Protein AF-A0A957UA66-F1 (afdb_monomer_lite)

Sequence (104 aa):
RVSRYGLVAYGSSLDQVGVLAKDVRDSALVLSAMAGHDAYDSTSMPAPVPDFTAALTGDVRGLRIGLPDEYFIAGVQPDVEAAVRRAIDVLGEMGAEIVRVSLP

Structure (mmCIF, N/CA/C/O backbone):
data_AF-A0A957UA66-F1
#
_entry.id   AF-A0A957UA66-F1
#
loop_
_atom_site.group_PDB
_atom_site.id
_atom_site.type_symbol
_atom_site.label_atom_id
_atom_site.label_alt_id
_atom_site.label_comp_id
_atom_site.label_asym_id
_atom_site.label_entity_id
_atom_site.label_seq_id
_atom_site.pdbx_PDB_ins_code
_atom_site.Cartn_x
_atom_site.Cartn_y
_atom_site.Cartn_z
_atom_site.occu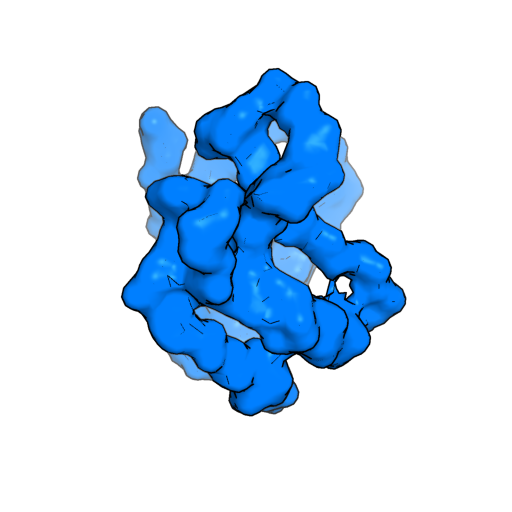pancy
_atom_site.B_iso_or_equiv
_atom_site.auth_seq_id
_atom_site.auth_comp_id
_atom_site.auth_asym_id
_atom_site.auth_atom_id
_atom_site.pdbx_PDB_model_num
ATOM 1 N N . ARG A 1 1 ? 9.183 -5.176 -6.097 1.00 94.12 1 ARG A N 1
ATOM 2 C CA . ARG A 1 1 ? 8.115 -4.985 -7.120 1.00 94.12 1 ARG A CA 1
ATOM 3 C C . ARG A 1 1 ? 8.597 -4.051 -8.219 1.00 94.12 1 ARG A C 1
ATOM 5 O O . ARG A 1 1 ? 8.353 -4.346 -9.381 1.00 94.12 1 ARG A O 1
ATOM 12 N N . VAL A 1 2 ? 9.241 -2.950 -7.842 1.00 97.69 2 VAL A N 1
ATOM 13 C CA . VAL A 1 2 ? 9.978 -2.064 -8.748 1.00 97.69 2 VAL A CA 1
ATOM 14 C C . VAL A 1 2 ? 11.470 -2.377 -8.593 1.00 97.69 2 VAL A C 1
ATOM 16 O O . VAL A 1 2 ? 11.900 -2.708 -7.481 1.00 97.69 2 VAL A O 1
ATOM 19 N N . SER A 1 3 ? 12.221 -2.337 -9.696 1.00 97.81 3 SER A N 1
ATOM 20 C CA . SER A 1 3 ? 13.676 -2.531 -9.688 1.00 97.81 3 SER A CA 1
ATOM 21 C C . SER A 1 3 ? 14.375 -1.463 -8.847 1.00 97.81 3 SER A C 1
ATOM 23 O O . SER A 1 3 ? 13.936 -0.312 -8.789 1.00 97.81 3 SER A O 1
ATOM 25 N N . ARG A 1 4 ? 15.475 -1.844 -8.199 1.00 98.19 4 ARG A N 1
ATOM 26 C CA . ARG A 1 4 ? 16.389 -0.932 -7.499 1.00 98.19 4 ARG A CA 1
ATOM 27 C C . ARG A 1 4 ? 17.605 -0.567 -8.356 1.00 98.19 4 ARG A C 1
ATOM 29 O O . ARG A 1 4 ? 18.459 0.186 -7.895 1.00 98.19 4 ARG A O 1
ATOM 36 N N . TYR A 1 5 ? 17.717 -1.079 -9.582 1.00 97.88 5 TYR A N 1
ATOM 37 C CA . TYR A 1 5 ? 18.809 -0.712 -10.480 1.00 97.88 5 TYR A CA 1
ATOM 38 C C . TYR A 1 5 ? 18.779 0.798 -10.776 1.00 97.88 5 TYR A C 1
ATOM 40 O O . TYR A 1 5 ? 17.774 1.337 -11.234 1.00 97.88 5 TYR A O 1
ATOM 48 N N . GLY A 1 6 ? 19.877 1.494 -10.469 1.00 97.44 6 GLY A N 1
ATOM 49 C CA . GLY A 1 6 ? 19.980 2.955 -10.589 1.00 97.44 6 GLY A CA 1
ATOM 50 C C . GLY A 1 6 ? 19.493 3.755 -9.371 1.00 97.44 6 GLY A C 1
ATOM 51 O O . GLY A 1 6 ? 19.703 4.967 -9.331 1.00 97.44 6 GLY A O 1
ATOM 52 N N . LEU A 1 7 ? 18.904 3.113 -8.354 1.00 98.06 7 LEU A N 1
ATOM 53 C CA . LEU A 1 7 ? 18.610 3.750 -7.067 1.00 98.06 7 LEU A CA 1
ATOM 54 C C . LEU A 1 7 ? 19.896 3.865 -6.235 1.00 98.06 7 LEU A C 1
ATOM 56 O O . LEU A 1 7 ? 20.600 2.876 -6.028 1.00 98.06 7 LEU A O 1
ATOM 60 N N . VAL A 1 8 ? 20.189 5.057 -5.70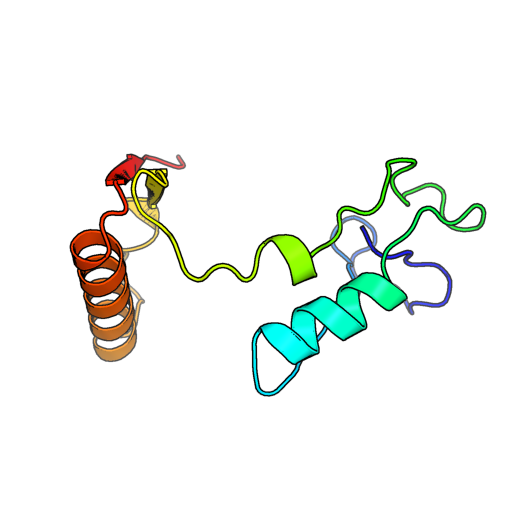6 1.00 98.00 8 VAL A N 1
ATOM 61 C CA . VAL A 1 8 ? 21.251 5.218 -4.700 1.00 98.00 8 VAL A CA 1
ATOM 62 C C . VAL A 1 8 ? 20.802 4.525 -3.416 1.00 98.00 8 VAL A C 1
ATOM 64 O O . VAL A 1 8 ? 19.819 4.934 -2.802 1.00 98.00 8 VAL A O 1
ATOM 67 N N . ALA A 1 9 ? 21.504 3.461 -3.037 1.00 96.56 9 ALA A N 1
ATOM 68 C CA . ALA A 1 9 ? 21.100 2.598 -1.935 1.00 96.56 9 ALA A CA 1
ATOM 69 C C . ALA A 1 9 ? 21.253 3.272 -0.562 1.00 96.56 9 ALA A C 1
ATOM 71 O O . ALA A 1 9 ? 22.225 3.990 -0.317 1.00 96.56 9 ALA A O 1
ATOM 72 N N . TYR A 1 10 ? 20.335 2.951 0.353 1.00 96.75 10 TYR A N 1
ATOM 73 C CA . TYR A 1 10 ? 20.439 3.287 1.772 1.00 96.75 10 TYR A CA 1
ATOM 74 C C . TYR A 1 10 ? 20.324 2.026 2.631 1.00 96.75 10 TYR A C 1
ATOM 76 O O . TYR A 1 10 ? 21.301 1.613 3.258 1.00 96.75 10 TYR A O 1
ATOM 84 N N . GLY A 1 11 ? 19.168 1.365 2.606 1.00 96.12 11 GLY A N 1
ATOM 85 C CA . GLY A 1 11 ? 18.950 0.076 3.247 1.00 96.12 11 GLY A CA 1
ATOM 86 C C . GLY A 1 11 ? 18.605 -0.956 2.192 1.00 96.12 11 GLY A C 1
ATOM 87 O O . GLY A 1 11 ? 17.434 -1.198 1.951 1.00 96.12 11 GLY A O 1
ATOM 88 N N . SER A 1 12 ? 19.596 -1.600 1.570 1.00 93.50 12 SER A N 1
ATOM 89 C CA . SER A 1 12 ? 19.372 -2.440 0.372 1.00 93.50 12 SER A CA 1
ATOM 90 C C . SER A 1 12 ? 18.279 -3.511 0.513 1.00 93.50 12 SER A C 1
ATOM 92 O O . SER A 1 12 ? 17.619 -3.831 -0.471 1.00 93.50 12 SER A O 1
ATOM 94 N N . SER A 1 13 ? 18.092 -4.079 1.708 1.00 96.06 13 SER A N 1
ATOM 95 C CA . SER A 1 13 ? 17.047 -5.075 1.992 1.00 96.06 13 SER A CA 1
ATOM 96 C C . SER A 1 13 ? 15.661 -4.473 2.267 1.00 96.06 13 SER A C 1
ATOM 98 O O . SER A 1 13 ? 14.688 -5.217 2.354 1.00 96.06 13 SER A O 1
ATOM 100 N N . LEU A 1 14 ? 15.576 -3.152 2.422 1.00 97.25 14 LEU A N 1
ATOM 101 C CA . LEU A 1 14 ? 14.378 -2.375 2.751 1.00 97.25 14 LEU A CA 1
ATOM 102 C C . LEU A 1 14 ? 13.971 -1.410 1.623 1.00 97.25 14 LEU A C 1
ATOM 104 O O . LEU A 1 14 ? 12.805 -1.038 1.531 1.00 97.25 14 LEU A O 1
ATOM 108 N N . ASP A 1 15 ? 14.911 -1.008 0.766 1.00 97.69 15 ASP A N 1
ATOM 109 C CA . ASP A 1 15 ? 14.699 0.001 -0.267 1.00 97.69 15 ASP A CA 1
ATOM 110 C C . ASP A 1 15 ? 13.659 -0.460 -1.311 1.00 97.69 15 ASP A C 1
ATOM 112 O O . ASP A 1 15 ? 13.793 -1.498 -1.969 1.00 97.69 15 ASP A O 1
ATOM 116 N N . GLN A 1 16 ? 12.635 0.362 -1.533 1.00 97.62 16 GLN A N 1
ATOM 117 C CA . GLN A 1 16 ? 11.711 0.239 -2.659 1.00 97.62 16 GLN A CA 1
ATOM 118 C C . GLN A 1 16 ? 11.343 1.623 -3.180 1.00 97.62 16 GLN A C 1
ATOM 120 O O . GLN A 1 16 ? 10.924 2.497 -2.423 1.00 97.62 16 GLN A O 1
ATOM 125 N N . VAL A 1 17 ? 11.452 1.803 -4.496 1.00 97.81 17 VAL A N 1
ATOM 126 C CA . VAL A 1 17 ? 10.908 2.985 -5.166 1.00 97.81 17 VAL A CA 1
ATOM 127 C C . VAL A 1 17 ? 9.381 2.890 -5.163 1.00 97.81 17 VAL A C 1
ATOM 129 O O . VAL A 1 17 ? 8.818 1.842 -5.485 1.00 97.81 17 VAL A O 1
ATOM 132 N N . GLY A 1 18 ? 8.717 3.989 -4.807 1.00 97.25 18 GLY A N 1
ATOM 133 C CA . GLY A 1 18 ? 7.261 4.112 -4.786 1.00 97.25 18 GLY A CA 1
ATOM 134 C C . GLY A 1 18 ? 6.770 5.352 -5.529 1.00 97.25 18 GLY A C 1
ATOM 135 O O . GLY A 1 18 ? 7.562 6.138 -6.048 1.00 97.25 18 GLY A O 1
ATOM 136 N N . VAL A 1 19 ? 5.448 5.521 -5.567 1.00 98.06 19 VAL A N 1
ATOM 137 C CA . VAL A 1 19 ? 4.776 6.645 -6.229 1.00 98.06 19 VAL A CA 1
ATOM 138 C C . VAL A 1 19 ? 4.074 7.507 -5.187 1.00 98.06 19 VAL A C 1
ATOM 140 O O . VAL A 1 19 ? 3.372 6.988 -4.323 1.00 98.06 19 VAL A O 1
ATOM 143 N N . LEU A 1 20 ? 4.230 8.824 -5.305 1.00 98.31 20 LEU A N 1
ATOM 144 C CA . LEU A 1 20 ? 3.405 9.810 -4.615 1.00 98.31 20 LEU A CA 1
ATOM 145 C C . LEU A 1 20 ? 2.600 10.578 -5.664 1.00 98.31 20 LEU A C 1
ATOM 147 O O . LEU A 1 20 ? 3.178 11.213 -6.544 1.00 98.31 20 LEU A O 1
ATOM 151 N N . ALA A 1 21 ? 1.274 10.516 -5.569 1.00 98.06 21 ALA A N 1
ATOM 152 C CA . ALA A 1 21 ? 0.355 11.244 -6.439 1.00 98.06 21 ALA A CA 1
ATOM 153 C C . ALA A 1 21 ? -0.817 11.817 -5.631 1.00 98.06 21 ALA A C 1
ATOM 155 O O . ALA A 1 21 ? -0.943 11.569 -4.431 1.00 98.06 21 ALA A O 1
ATOM 156 N N . LYS A 1 22 ? -1.670 12.612 -6.286 1.00 98.38 22 LYS A N 1
ATOM 157 C CA . LYS A 1 22 ? -2.832 13.241 -5.636 1.00 98.38 22 LYS A CA 1
ATOM 158 C C . LYS A 1 22 ? -3.968 12.261 -5.357 1.00 98.38 22 LYS A C 1
ATOM 160 O O . LYS A 1 22 ? -4.739 12.495 -4.431 1.00 98.38 22 LYS A O 1
ATOM 165 N N . ASP A 1 23 ? -4.074 11.194 -6.142 1.00 97.88 23 ASP A N 1
ATOM 166 C CA . ASP A 1 23 ? -5.087 10.163 -5.962 1.00 97.88 23 ASP A CA 1
ATOM 167 C C . ASP A 1 23 ? -4.559 8.751 -6.276 1.00 97.88 23 ASP A C 1
ATOM 169 O O . ASP A 1 23 ? -3.426 8.540 -6.729 1.00 97.88 23 ASP A O 1
ATOM 173 N N . VAL A 1 24 ? -5.397 7.759 -5.968 1.00 97.75 24 VAL A N 1
ATOM 174 C CA . VAL A 1 24 ? -5.077 6.333 -6.109 1.00 97.75 24 VAL A CA 1
ATOM 175 C C . VAL A 1 24 ? -4.984 5.914 -7.578 1.00 97.75 24 VAL A C 1
ATOM 177 O O . VAL A 1 24 ? -4.193 5.029 -7.904 1.00 97.75 24 VAL A O 1
ATOM 180 N N . ARG A 1 25 ? -5.746 6.546 -8.480 1.00 97.94 25 ARG A N 1
ATOM 181 C CA . ARG A 1 25 ? -5.746 6.196 -9.906 1.00 97.94 25 ARG A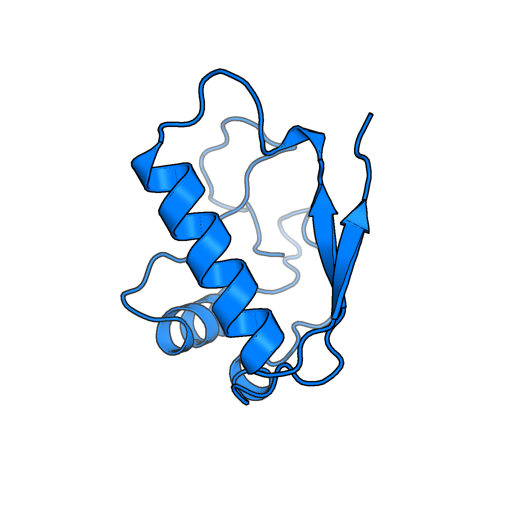 CA 1
ATOM 182 C C . ARG A 1 25 ? -4.425 6.590 -10.552 1.00 97.94 25 ARG A C 1
ATOM 184 O O . ARG A 1 25 ? -3.807 5.748 -11.200 1.00 97.94 25 ARG A O 1
ATOM 191 N N . ASP A 1 26 ? -3.975 7.818 -10.329 1.00 98.19 26 ASP A N 1
ATOM 192 C CA . ASP A 1 26 ? -2.679 8.292 -10.813 1.00 98.19 26 ASP A CA 1
ATOM 193 C C . ASP A 1 26 ? -1.539 7.447 -10.230 1.00 98.19 26 ASP A C 1
ATOM 195 O O . ASP A 1 26 ? -0.631 7.033 -10.954 1.00 98.19 26 ASP A O 1
ATOM 199 N N . SER A 1 27 ? -1.629 7.099 -8.940 1.00 98.19 27 SER A N 1
ATOM 200 C CA . SER A 1 27 ? -0.654 6.215 -8.289 1.00 98.19 27 SER A CA 1
ATOM 201 C C . SER A 1 27 ? -0.587 4.837 -8.959 1.00 98.19 27 SER A C 1
ATOM 203 O O . SER A 1 27 ? 0.504 4.339 -9.240 1.00 98.19 27 SER A O 1
ATOM 205 N N . ALA A 1 28 ? -1.741 4.229 -9.256 1.00 98.12 28 ALA A N 1
ATOM 206 C CA . ALA A 1 28 ? -1.830 2.926 -9.914 1.00 98.12 28 ALA A CA 1
ATOM 207 C C . ALA A 1 28 ? -1.292 2.959 -11.353 1.00 98.12 28 ALA A C 1
ATOM 209 O O . ALA A 1 28 ? -0.597 2.027 -11.763 1.00 98.12 28 ALA A O 1
ATOM 210 N N . LEU A 1 29 ? -1.568 4.025 -12.111 1.00 97.88 29 LEU A N 1
ATOM 211 C CA . LEU A 1 29 ? -1.075 4.198 -13.482 1.00 97.88 29 LEU A CA 1
ATOM 212 C C . LEU A 1 29 ? 0.454 4.285 -13.524 1.00 97.88 29 LEU A C 1
ATOM 214 O O . LEU A 1 29 ? 1.098 3.551 -14.274 1.00 97.88 29 LEU A O 1
ATOM 218 N N . VAL A 1 30 ? 1.044 5.139 -12.686 1.00 98.06 30 VAL A N 1
ATOM 219 C CA . VAL A 1 30 ? 2.503 5.307 -12.635 1.00 98.06 30 VAL A CA 1
ATOM 220 C C . VAL A 1 30 ? 3.176 4.038 -12.103 1.00 98.06 30 VAL A C 1
ATOM 222 O O . VAL A 1 30 ? 4.167 3.586 -12.676 1.00 98.06 30 VAL A O 1
ATOM 225 N N . LEU A 1 31 ? 2.609 3.394 -11.075 1.00 98.12 31 LEU A N 1
ATOM 226 C CA . LEU A 1 31 ? 3.130 2.122 -10.567 1.00 98.12 31 LEU A CA 1
ATOM 227 C C . LEU A 1 31 ? 3.095 1.025 -11.640 1.00 98.12 31 LEU A C 1
ATOM 229 O O . LEU A 1 31 ? 4.047 0.253 -11.737 1.00 98.12 31 LEU A O 1
ATOM 233 N N . SER A 1 32 ? 2.039 0.970 -12.459 1.00 97.12 32 SER A N 1
ATOM 234 C CA . SER A 1 32 ? 1.926 0.011 -13.570 1.00 97.12 32 SER A CA 1
ATOM 235 C C . SER A 1 32 ? 3.053 0.180 -14.589 1.00 97.12 32 SER A C 1
ATOM 237 O O . SER A 1 32 ? 3.559 -0.812 -15.101 1.00 97.12 32 SER A O 1
ATOM 239 N N . ALA A 1 33 ? 3.473 1.420 -14.854 1.00 96.94 33 ALA A N 1
ATOM 240 C CA . ALA A 1 33 ? 4.563 1.714 -15.782 1.00 96.94 33 ALA A CA 1
ATOM 241 C C . ALA A 1 33 ? 5.957 1.402 -15.206 1.00 96.94 33 ALA A C 1
ATOM 243 O O . ALA A 1 33 ? 6.872 1.078 -15.958 1.00 96.94 33 ALA A O 1
ATOM 244 N N . MET A 1 34 ? 6.131 1.518 -13.885 1.00 96.81 34 MET A N 1
ATOM 245 C CA . MET A 1 34 ? 7.422 1.319 -13.208 1.00 96.81 34 MET A CA 1
ATOM 246 C C . MET A 1 34 ? 7.661 -0.124 -12.746 1.00 96.81 34 MET A C 1
ATOM 248 O O . MET A 1 34 ? 8.805 -0.542 -12.567 1.00 96.81 34 MET A O 1
ATOM 252 N N . ALA A 1 35 ? 6.597 -0.873 -12.464 1.00 97.75 35 ALA A N 1
ATOM 253 C CA . ALA A 1 35 ? 6.690 -2.233 -11.959 1.00 97.75 35 ALA A CA 1
ATOM 254 C C . ALA A 1 35 ? 7.147 -3.213 -13.046 1.00 97.75 35 ALA A C 1
ATOM 256 O O . ALA A 1 35 ? 6.739 -3.125 -14.199 1.00 97.75 35 ALA A O 1
ATOM 257 N N . GLY A 1 36 ? 7.940 -4.208 -12.655 1.00 97.69 36 GLY A N 1
ATOM 258 C CA . GLY A 1 36 ? 8.427 -5.223 -13.582 1.00 97.69 36 GLY A CA 1
ATOM 259 C C . GLY A 1 36 ? 9.623 -5.981 -13.031 1.00 97.69 36 GLY A C 1
ATOM 260 O O . GLY A 1 36 ? 10.291 -5.523 -12.102 1.00 97.69 36 GLY A O 1
ATOM 261 N N . HIS A 1 37 ? 9.868 -7.159 -13.601 1.00 98.19 37 HIS A N 1
ATOM 262 C CA . HIS A 1 37 ? 11.146 -7.835 -13.426 1.00 98.19 37 HIS A CA 1
ATOM 263 C C . HIS A 1 37 ? 12.220 -7.096 -14.227 1.00 98.19 37 HIS A C 1
ATOM 265 O O . HIS A 1 37 ? 11.968 -6.668 -15.353 1.00 98.19 37 HIS A O 1
ATOM 271 N N . ASP A 1 38 ? 13.407 -6.977 -13.648 1.00 98.06 38 ASP A N 1
ATOM 272 C CA . ASP A 1 38 ? 14.565 -6.341 -14.256 1.00 98.06 38 ASP A CA 1
ATOM 273 C C . ASP A 1 38 ? 15.780 -7.265 -14.128 1.00 98.06 38 ASP A C 1
ATOM 275 O O . ASP A 1 38 ? 16.194 -7.625 -13.026 1.00 98.06 38 ASP A O 1
ATOM 279 N N . ALA A 1 39 ? 16.370 -7.634 -15.265 1.00 97.50 39 ALA A N 1
ATOM 280 C CA . ALA A 1 39 ? 17.534 -8.514 -15.321 1.00 97.50 39 ALA A CA 1
ATOM 281 C C . ALA A 1 39 ? 18.791 -7.901 -14.673 1.00 97.50 39 ALA A C 1
ATOM 283 O O . ALA A 1 39 ? 19.721 -8.636 -14.339 1.00 97.50 39 ALA A O 1
ATOM 284 N N . TYR A 1 40 ? 18.831 -6.578 -14.485 1.00 97.81 40 TYR A N 1
ATOM 285 C CA . TYR A 1 40 ? 19.942 -5.880 -13.837 1.00 97.81 40 TYR A CA 1
ATOM 286 C C . TYR A 1 40 ? 19.802 -5.773 -12.311 1.00 97.81 40 TYR A C 1
ATOM 288 O O . TYR A 1 40 ? 20.744 -5.353 -11.637 1.00 97.81 40 TYR A O 1
ATOM 296 N N . ASP A 1 41 ? 18.663 -6.185 -11.750 1.00 98.06 41 ASP A N 1
ATOM 297 C CA . ASP A 1 41 ? 18.427 -6.250 -10.309 1.00 98.06 41 ASP A CA 1
ATOM 298 C C . ASP A 1 41 ? 18.079 -7.684 -9.896 1.00 98.06 41 ASP A C 1
ATOM 300 O O . ASP A 1 41 ? 16.954 -8.155 -10.077 1.00 98.06 41 ASP A O 1
ATOM 304 N N . SER A 1 42 ? 19.045 -8.363 -9.269 1.00 96.88 42 SER A N 1
ATOM 305 C CA . SER A 1 42 ? 18.901 -9.738 -8.770 1.00 96.88 42 SER A CA 1
ATOM 306 C C . SER A 1 42 ? 17.835 -9.901 -7.682 1.00 96.88 42 SER A C 1
ATOM 308 O O . SER A 1 42 ? 17.429 -11.023 -7.388 1.00 96.88 42 SER A O 1
ATOM 310 N N . THR A 1 43 ? 17.376 -8.800 -7.081 1.00 97.06 43 THR A N 1
ATOM 311 C CA . THR A 1 43 ? 16.299 -8.786 -6.081 1.00 97.06 43 THR A CA 1
ATOM 312 C C . THR A 1 43 ? 14.936 -8.436 -6.676 1.00 97.06 43 THR A C 1
ATOM 314 O O . THR A 1 43 ? 13.923 -8.479 -5.970 1.00 97.06 43 THR A O 1
ATOM 317 N N . SER A 1 44 ? 14.874 -8.111 -7.972 1.00 97.19 44 SER A N 1
ATOM 318 C CA . SER A 1 44 ? 13.606 -7.879 -8.652 1.00 97.19 44 SER A CA 1
ATOM 319 C C . SER A 1 44 ? 12.857 -9.203 -8.831 1.00 97.19 44 SER A C 1
ATOM 321 O O . SER A 1 44 ? 13.397 -10.217 -9.270 1.00 97.19 44 SER A O 1
ATOM 323 N N . MET A 1 45 ? 11.578 -9.211 -8.466 1.00 95.69 45 MET A N 1
ATOM 324 C CA . MET A 1 45 ? 10.771 -10.428 -8.467 1.00 95.69 45 MET A CA 1
ATOM 325 C C . MET A 1 45 ? 10.407 -10.841 -9.907 1.00 95.69 45 MET A C 1
ATOM 327 O O . MET A 1 45 ? 9.761 -10.044 -10.593 1.00 95.69 45 MET A O 1
ATOM 331 N N . PRO A 1 46 ? 10.726 -12.073 -10.355 1.00 95.75 46 PRO A N 1
ATOM 332 C CA . PRO A 1 46 ? 10.388 -12.572 -11.689 1.00 95.75 46 PRO A CA 1
ATOM 333 C C . PRO A 1 46 ? 8.930 -13.054 -11.743 1.00 95.75 46 PRO A C 1
ATOM 335 O O . PRO A 1 46 ? 8.646 -14.228 -11.971 1.00 95.75 46 PRO A O 1
ATOM 338 N N . ALA A 1 47 ? 7.989 -12.148 -11.481 1.00 94.38 47 ALA A N 1
ATOM 339 C CA . ALA A 1 47 ? 6.559 -12.432 -11.497 1.00 94.38 47 ALA A CA 1
ATOM 340 C C . ALA A 1 47 ? 5.811 -11.410 -12.365 1.00 94.38 47 ALA A C 1
ATOM 342 O O . ALA A 1 47 ? 6.230 -10.249 -12.430 1.00 94.38 47 ALA A O 1
ATOM 343 N N . PRO A 1 48 ? 4.682 -11.801 -12.988 1.00 95.50 48 PRO A N 1
ATOM 344 C CA . PRO A 1 48 ? 3.846 -10.875 -13.737 1.00 95.50 48 PRO A CA 1
ATOM 345 C C . PRO A 1 48 ? 3.465 -9.634 -12.921 1.00 95.50 48 PRO A C 1
ATOM 347 O O . PRO A 1 48 ? 3.255 -9.676 -11.698 1.00 95.50 48 PRO A O 1
ATOM 350 N N . VAL A 1 49 ? 3.373 -8.506 -13.616 1.00 96.56 49 VAL A N 1
ATOM 351 C CA . VAL A 1 49 ? 2.816 -7.278 -13.055 1.00 96.56 49 VAL A CA 1
ATOM 352 C C . VAL A 1 49 ? 1.298 -7.370 -13.195 1.00 96.56 49 VAL A C 1
ATOM 354 O O . VAL A 1 49 ? 0.819 -7.524 -14.318 1.00 96.56 49 VAL A O 1
ATOM 357 N N . PRO A 1 50 ? 0.534 -7.350 -12.089 1.00 94.88 50 PRO A N 1
ATOM 358 C CA . PRO A 1 50 ? -0.916 -7.305 -12.184 1.00 94.88 50 PRO A CA 1
ATOM 359 C C . PRO A 1 50 ? -1.351 -5.957 -12.764 1.00 94.88 50 PRO A C 1
ATOM 361 O O . PRO A 1 50 ? -0.678 -4.944 -12.567 1.00 94.88 50 PRO A O 1
ATOM 364 N N . ASP A 1 51 ? -2.503 -5.931 -13.425 1.00 96.00 51 ASP A N 1
ATOM 365 C CA . ASP A 1 51 ? -3.147 -4.671 -13.781 1.00 96.00 51 ASP A CA 1
ATOM 366 C C . ASP A 1 51 ? -3.705 -4.015 -12.510 1.00 96.00 51 ASP A C 1
ATOM 368 O O . ASP A 1 51 ? -4.768 -4.382 -12.007 1.00 96.00 51 ASP A O 1
ATOM 372 N N . PHE A 1 52 ? -2.963 -3.050 -11.964 1.00 96.75 52 PHE A N 1
ATOM 373 C CA . PHE A 1 52 ? -3.377 -2.318 -10.769 1.00 96.75 52 PHE A CA 1
ATOM 374 C C . PHE A 1 52 ? -4.635 -1.479 -11.012 1.00 96.75 52 PHE A C 1
ATOM 376 O O . PHE A 1 52 ? -5.388 -1.224 -10.074 1.00 96.75 52 PHE A O 1
ATOM 383 N N . THR A 1 53 ? -4.884 -1.060 -12.255 1.00 96.75 53 THR A N 1
ATOM 384 C CA . THR A 1 53 ? -6.043 -0.228 -12.590 1.00 96.75 53 THR A CA 1
ATOM 385 C C . THR A 1 53 ? -7.336 -1.035 -12.601 1.00 96.75 53 THR A C 1
ATOM 387 O O . THR A 1 53 ? -8.373 -0.522 -12.183 1.00 96.75 53 THR A O 1
ATOM 390 N N . ALA A 1 54 ? -7.264 -2.322 -12.960 1.00 96.38 54 ALA A N 1
ATOM 391 C CA . ALA A 1 54 ? -8.398 -3.241 -12.894 1.00 96.38 54 ALA A CA 1
ATOM 392 C C . ALA A 1 54 ? -8.939 -3.429 -11.464 1.00 96.38 54 ALA A C 1
ATOM 394 O O . ALA A 1 54 ? -10.117 -3.731 -11.286 1.00 96.38 54 ALA A O 1
ATOM 395 N N . ALA A 1 55 ? -8.107 -3.213 -10.438 1.00 94.50 55 ALA A N 1
ATOM 396 C CA . ALA A 1 55 ? -8.510 -3.303 -9.035 1.00 94.50 55 ALA A CA 1
ATOM 397 C C . ALA A 1 55 ? -9.226 -2.040 -8.507 1.00 94.50 55 ALA A C 1
ATOM 399 O O . ALA A 1 55 ? -9.732 -2.051 -7.386 1.00 94.50 55 ALA A O 1
ATOM 400 N N . LEU A 1 56 ? -9.304 -0.953 -9.285 1.00 96.00 56 LEU A N 1
ATOM 401 C CA . LEU A 1 56 ? -9.930 0.316 -8.880 1.00 96.00 56 LEU A CA 1
ATOM 402 C C . LEU A 1 56 ? -11.464 0.280 -9.003 1.00 96.00 56 LEU A C 1
ATOM 404 O O . LEU A 1 56 ? -12.077 1.182 -9.57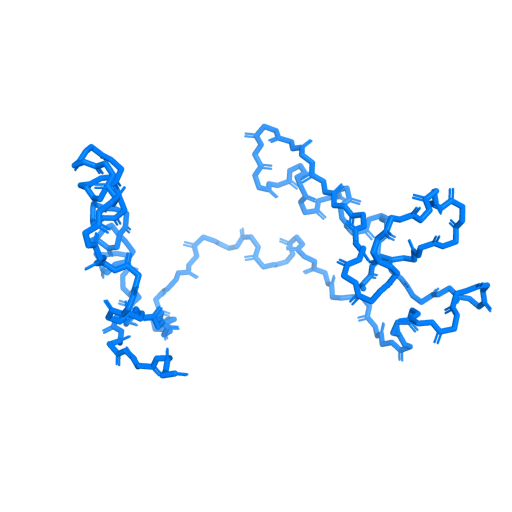4 1.00 96.00 56 LEU A O 1
ATOM 408 N N . THR A 1 57 ? -12.090 -0.772 -8.481 1.00 95.81 57 THR A N 1
ATOM 409 C CA . THR A 1 57 ? -13.546 -0.973 -8.535 1.00 95.81 57 THR A CA 1
ATOM 410 C C . THR A 1 57 ? -14.291 -0.152 -7.483 1.00 95.81 57 THR A C 1
ATOM 412 O O . THR A 1 57 ? -15.468 0.148 -7.659 1.00 95.81 57 THR A O 1
ATOM 415 N N . GLY A 1 58 ? -13.616 0.196 -6.382 1.00 93.44 58 GLY A N 1
ATOM 416 C CA . GLY A 1 58 ? -14.226 0.830 -5.210 1.00 93.44 58 GLY A CA 1
ATOM 417 C C . GLY A 1 58 ? -15.106 -0.108 -4.374 1.00 93.44 58 GLY A C 1
ATOM 418 O O . GLY A 1 58 ? -15.644 0.326 -3.359 1.00 93.44 58 GLY A O 1
ATOM 419 N N . ASP A 1 59 ? -15.248 -1.377 -4.771 1.00 96.38 59 ASP A N 1
ATOM 420 C CA . ASP A 1 59 ? -16.016 -2.374 -4.026 1.00 96.38 59 ASP A CA 1
ATOM 421 C C . ASP A 1 59 ? -15.114 -3.084 -3.015 1.00 96.38 59 ASP A C 1
ATOM 423 O O . ASP A 1 59 ? -14.137 -3.737 -3.383 1.00 96.38 59 ASP A O 1
ATOM 427 N N . VAL A 1 60 ? -15.456 -2.949 -1.737 1.00 97.19 60 VAL A N 1
ATOM 428 C CA . VAL A 1 60 ? -14.740 -3.570 -0.612 1.00 97.19 60 VAL A CA 1
ATOM 429 C C . VAL A 1 60 ? -15.604 -4.591 0.128 1.00 97.19 60 VAL A C 1
ATOM 431 O O . VAL A 1 60 ? -15.195 -5.103 1.170 1.00 97.19 60 VAL A O 1
ATOM 434 N N . ARG A 1 61 ? -16.798 -4.913 -0.387 1.00 98.12 61 ARG A N 1
ATOM 435 C CA . ARG A 1 61 ? -17.712 -5.851 0.273 1.00 98.12 61 ARG A CA 1
ATOM 436 C C . ARG A 1 61 ? -17.087 -7.238 0.389 1.00 98.12 61 ARG A C 1
ATOM 438 O O . ARG A 1 61 ? -16.609 -7.799 -0.594 1.00 98.12 61 ARG A O 1
ATOM 445 N N . GLY A 1 62 ? -17.106 -7.793 1.598 1.00 97.06 62 GLY A N 1
ATOM 446 C CA . GLY A 1 62 ? -16.495 -9.085 1.918 1.00 97.06 62 GLY A CA 1
ATOM 447 C C . GLY A 1 62 ? -14.962 -9.065 1.985 1.00 97.06 62 GLY A C 1
ATOM 448 O O . GLY A 1 62 ? -14.353 -10.106 2.231 1.00 97.06 62 GLY A O 1
ATOM 449 N N . LEU A 1 63 ? -14.309 -7.910 1.789 1.00 97.75 63 LEU A N 1
ATOM 450 C CA . LEU A 1 63 ? -12.869 -7.784 2.003 1.00 97.75 63 LEU A CA 1
ATOM 451 C C . LEU A 1 63 ? -12.570 -7.904 3.500 1.00 97.75 63 LEU A C 1
ATOM 453 O O . LEU A 1 63 ? -13.116 -7.153 4.301 1.00 97.75 63 LEU A O 1
ATOM 457 N N . ARG A 1 64 ? -11.664 -8.804 3.882 1.00 98.25 64 ARG A N 1
ATOM 458 C CA . ARG A 1 64 ? -11.232 -8.958 5.277 1.00 98.25 64 ARG A CA 1
ATOM 459 C C . ARG A 1 64 ? -10.082 -8.005 5.589 1.00 98.25 64 ARG A C 1
ATOM 461 O O . ARG A 1 64 ? -9.012 -8.125 4.996 1.00 98.25 64 ARG A O 1
ATOM 468 N N . ILE A 1 65 ? -10.287 -7.095 6.536 1.00 98.25 65 ILE A N 1
ATOM 469 C CA . ILE A 1 65 ? -9.298 -6.104 6.972 1.00 98.25 65 ILE A CA 1
ATOM 470 C C . ILE A 1 65 ? -8.819 -6.466 8.376 1.00 98.25 65 ILE A C 1
ATOM 472 O O . ILE A 1 65 ? -9.590 -6.431 9.333 1.00 98.25 65 ILE A O 1
ATOM 476 N N . GLY A 1 66 ? -7.539 -6.821 8.494 1.00 97.94 66 GLY A N 1
ATOM 477 C CA . GLY A 1 66 ? -6.896 -7.105 9.775 1.00 97.94 66 GLY A CA 1
ATOM 478 C C . GLY A 1 66 ? -6.583 -5.821 10.542 1.00 97.94 66 GLY A C 1
ATOM 479 O O . GLY A 1 66 ? -5.928 -4.935 10.001 1.00 97.94 66 GLY A O 1
ATOM 480 N N . LEU A 1 67 ? -7.017 -5.743 11.798 1.00 97.31 67 LEU A N 1
ATOM 481 C CA . LEU A 1 67 ? -6.750 -4.639 12.712 1.00 97.31 67 LEU A CA 1
ATOM 482 C C . LEU A 1 67 ? -5.857 -5.117 13.869 1.00 97.31 67 LEU A C 1
ATOM 484 O O . LEU A 1 67 ? -6.376 -5.765 14.782 1.00 97.31 67 LEU A O 1
ATOM 488 N N . PRO A 1 68 ? -4.537 -4.851 13.826 1.00 97.12 68 PRO A N 1
ATOM 489 C CA . PRO A 1 68 ? -3.629 -5.216 14.907 1.00 97.12 68 PRO A CA 1
ATOM 490 C C . PRO A 1 68 ? -3.924 -4.422 16.178 1.00 97.12 68 PRO A C 1
ATOM 492 O O . PRO A 1 68 ? -3.958 -3.189 16.145 1.00 97.12 68 PRO A O 1
ATOM 495 N N . ASP A 1 69 ? -4.103 -5.118 17.299 1.00 93.75 69 ASP A N 1
ATOM 496 C CA . ASP A 1 69 ? -4.309 -4.470 18.599 1.00 93.75 69 ASP A CA 1
ATOM 497 C C . ASP A 1 69 ? -3.079 -3.622 18.995 1.00 93.75 69 ASP A C 1
ATOM 499 O O . ASP A 1 69 ? -3.216 -2.548 19.581 1.00 93.75 69 ASP A O 1
ATOM 503 N N . GLU A 1 70 ? -1.878 -4.045 18.591 1.00 95.88 70 GLU A N 1
ATOM 504 C CA . GLU A 1 70 ? -0.600 -3.385 18.879 1.00 95.88 70 GLU A CA 1
ATOM 505 C C . GLU A 1 70 ? -0.400 -2.050 18.132 1.00 95.88 70 GLU A C 1
ATOM 507 O O . GLU A 1 70 ? 0.561 -1.332 18.405 1.00 95.88 70 GLU A O 1
ATOM 512 N N . TYR A 1 71 ? -1.290 -1.673 17.204 1.00 95.62 71 TYR A N 1
ATOM 513 C CA . TYR A 1 71 ? -1.238 -0.363 16.532 1.00 95.62 71 TYR A CA 1
ATOM 514 C C . TYR A 1 71 ? -1.926 0.753 17.337 1.00 95.62 71 TYR A C 1
ATOM 516 O O . TYR A 1 71 ? -1.706 1.932 17.058 1.00 95.62 71 TYR A O 1
ATOM 524 N N . PHE A 1 72 ? -2.716 0.407 18.360 1.00 93.12 72 PHE A N 1
ATOM 525 C CA . PHE A 1 72 ? -3.426 1.356 19.226 1.00 93.12 72 PHE A CA 1
ATOM 526 C C . PHE A 1 72 ? -2.745 1.463 20.592 1.00 93.12 72 PHE A C 1
ATOM 528 O O . PHE A 1 72 ? -3.276 1.038 21.618 1.00 93.12 72 PHE A O 1
ATOM 535 N N . ILE A 1 73 ? -1.533 2.013 20.588 1.00 93.06 73 ILE A N 1
ATOM 536 C CA . ILE A 1 73 ? -0.662 2.119 21.765 1.00 93.06 73 ILE A CA 1
ATOM 537 C C . ILE A 1 73 ? -0.568 3.547 22.305 1.00 93.06 73 ILE A C 1
ATOM 539 O O . ILE A 1 73 ? -0.878 4.530 21.630 1.00 93.06 73 ILE A O 1
ATOM 543 N N . ALA A 1 74 ? -0.049 3.667 23.528 1.00 91.19 74 ALA A N 1
ATOM 544 C CA . ALA A 1 74 ? 0.366 4.952 24.072 1.00 91.19 74 ALA A CA 1
ATOM 545 C C . ALA A 1 74 ? 1.427 5.600 23.159 1.00 91.19 74 ALA A C 1
ATOM 547 O O . ALA A 1 74 ? 2.440 4.980 22.842 1.00 91.19 74 ALA A O 1
ATOM 548 N N . GLY A 1 75 ? 1.192 6.849 22.748 1.00 93.62 75 GLY A N 1
ATOM 549 C CA . GLY A 1 75 ? 2.078 7.608 21.854 1.00 93.62 75 GLY A CA 1
ATOM 550 C C . GLY A 1 75 ? 1.447 7.983 20.511 1.00 93.62 75 GLY A C 1
ATOM 551 O O . GLY A 1 75 ? 1.948 8.891 19.849 1.00 93.62 75 GLY A O 1
ATOM 552 N N . VAL A 1 76 ? 0.327 7.358 20.131 1.00 95.88 76 VAL A N 1
ATOM 553 C CA . VAL A 1 76 ? -0.479 7.810 18.987 1.00 95.88 76 VAL A CA 1
ATOM 554 C C . VAL A 1 76 ? -1.207 9.104 19.361 1.00 95.88 76 VAL A C 1
ATOM 556 O O . VAL A 1 76 ? -1.758 9.228 20.456 1.00 95.88 76 VAL A O 1
ATOM 559 N N . GLN A 1 77 ? -1.192 10.093 18.465 1.00 97.56 77 GLN A N 1
ATOM 560 C CA . GLN A 1 77 ? -1.913 11.344 18.693 1.00 97.56 77 GLN A CA 1
ATOM 561 C C . GLN A 1 77 ? -3.436 11.096 18.665 1.00 97.56 77 GLN A C 1
ATOM 563 O O . GLN A 1 77 ? -3.910 10.361 17.793 1.00 97.56 77 GLN A O 1
ATOM 568 N N . PRO A 1 78 ? -4.227 11.699 19.577 1.00 96.75 78 PRO A N 1
ATOM 569 C CA . PRO A 1 78 ? -5.659 11.401 19.684 1.00 96.75 78 PRO A CA 1
ATOM 570 C C . PRO A 1 78 ? -6.468 11.679 18.409 1.00 96.75 78 PRO A C 1
ATOM 572 O O . PRO A 1 78 ? -7.432 10.977 18.111 1.00 96.75 78 PRO A O 1
ATOM 575 N N . ASP A 1 79 ? -6.088 12.702 17.647 1.00 98.00 79 ASP A N 1
ATOM 576 C CA . ASP A 1 79 ? -6.717 13.066 16.378 1.00 98.00 79 ASP A CA 1
ATOM 577 C C . ASP A 1 79 ? -6.411 12.059 15.260 1.00 98.00 79 ASP A C 1
ATOM 579 O O . ASP A 1 79 ? -7.316 11.712 14.495 1.00 98.00 79 ASP A O 1
ATOM 583 N N . VAL A 1 80 ? -5.180 11.540 15.210 1.00 97.81 80 VAL A N 1
ATOM 584 C CA . VAL A 1 80 ? -4.767 10.453 14.309 1.00 97.81 80 VAL A CA 1
ATOM 585 C C . VAL A 1 80 ? -5.530 9.174 14.631 1.00 97.81 80 VAL A C 1
ATOM 587 O O . VAL A 1 80 ? -6.132 8.587 13.733 1.00 97.81 80 VAL A O 1
ATOM 590 N N . GLU A 1 81 ? -5.574 8.763 15.902 1.00 97.12 81 GLU A N 1
ATOM 591 C CA . GLU A 1 81 ? -6.328 7.574 16.307 1.00 97.12 81 GLU A CA 1
ATOM 592 C C . GLU A 1 81 ? -7.810 7.711 15.936 1.00 97.12 81 GLU A C 1
ATOM 594 O O . GLU A 1 81 ? -8.388 6.815 15.317 1.00 97.12 81 GLU A O 1
ATOM 599 N N . ALA A 1 82 ? -8.422 8.857 16.246 1.00 97.44 82 ALA A N 1
ATOM 600 C CA . ALA A 1 82 ? -9.813 9.114 15.902 1.00 97.44 82 ALA A CA 1
ATOM 601 C C . ALA A 1 82 ? -10.049 9.094 14.380 1.00 97.44 82 ALA A C 1
ATOM 603 O O . ALA A 1 82 ? -11.086 8.609 13.931 1.00 97.44 82 ALA A O 1
ATOM 604 N N . ALA A 1 83 ? -9.112 9.605 13.573 1.00 98.38 83 ALA A N 1
ATOM 605 C CA . ALA A 1 83 ? -9.205 9.564 12.115 1.00 98.38 83 ALA A CA 1
ATOM 606 C C . ALA A 1 83 ? -9.119 8.137 11.560 1.00 98.38 83 ALA A C 1
ATOM 608 O O . ALA A 1 83 ? -9.926 7.774 10.705 1.00 98.38 83 ALA A O 1
ATOM 609 N N . VAL A 1 84 ? -8.199 7.319 12.078 1.00 97.88 84 VAL A N 1
ATOM 610 C CA . VAL A 1 84 ? -8.063 5.910 11.685 1.00 97.88 84 VAL A CA 1
ATOM 611 C C . VAL A 1 84 ? -9.314 5.119 12.066 1.00 97.88 84 VAL A C 1
ATOM 613 O O . VAL A 1 84 ? -9.835 4.381 11.235 1.00 97.88 84 VAL A O 1
ATOM 616 N N . ARG A 1 85 ? -9.854 5.318 13.277 1.00 97.19 85 ARG A N 1
ATOM 617 C CA . ARG A 1 85 ? -11.108 4.676 13.710 1.00 97.19 85 ARG A CA 1
ATOM 618 C C . ARG A 1 85 ? -12.280 5.028 12.795 1.00 97.19 85 ARG A C 1
ATOM 620 O O . ARG A 1 85 ? -12.952 4.124 12.318 1.00 97.19 85 ARG A O 1
ATOM 627 N N . ARG A 1 86 ? -12.443 6.308 12.438 1.00 98.50 86 ARG A N 1
ATOM 628 C CA . ARG A 1 86 ? -13.462 6.721 11.455 1.00 98.50 86 ARG A CA 1
ATOM 629 C C . ARG A 1 86 ? -13.269 6.054 10.092 1.00 98.50 86 ARG A C 1
ATOM 631 O O . ARG A 1 86 ? -14.249 5.678 9.463 1.00 98.50 86 ARG A O 1
ATOM 638 N N . ALA A 1 87 ? -12.030 5.905 9.619 1.00 98.31 87 ALA A N 1
ATOM 639 C CA . ALA A 1 87 ? -11.761 5.221 8.353 1.00 98.31 87 ALA A CA 1
ATOM 640 C C . ALA A 1 87 ? -12.123 3.724 8.410 1.00 98.31 87 ALA A C 1
ATOM 642 O O . ALA A 1 87 ? -12.643 3.186 7.436 1.00 98.31 87 ALA A O 1
ATOM 643 N N . ILE A 1 88 ? -11.887 3.067 9.551 1.00 98.19 88 ILE A N 1
ATOM 644 C CA . ILE A 1 88 ? -12.297 1.675 9.794 1.00 98.19 88 ILE A CA 1
ATOM 645 C C . ILE A 1 88 ? -13.823 1.551 9.755 1.00 98.19 88 ILE A C 1
ATOM 647 O O . ILE A 1 88 ? -14.330 0.660 9.076 1.00 98.19 88 ILE A O 1
ATOM 651 N N . ASP A 1 89 ? -14.541 2.462 10.418 1.00 98.19 89 ASP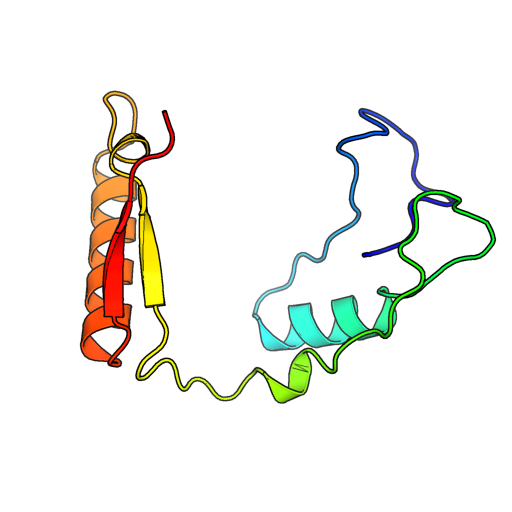 A N 1
ATOM 652 C CA . ASP A 1 89 ? -16.008 2.477 10.427 1.00 98.19 89 ASP A CA 1
ATOM 653 C C . ASP A 1 89 ? -16.564 2.639 9.005 1.00 98.19 89 ASP A C 1
ATOM 655 O O . ASP A 1 89 ? -17.392 1.839 8.579 1.00 98.19 89 ASP A O 1
ATOM 659 N N . VAL A 1 90 ? -16.029 3.588 8.224 1.00 98.44 90 VAL A N 1
ATOM 660 C CA . VAL A 1 90 ? -16.414 3.793 6.815 1.00 98.44 90 VAL A CA 1
ATOM 661 C C . VAL A 1 90 ? -16.209 2.522 5.985 1.00 98.44 90 VAL A C 1
ATOM 663 O O . VAL A 1 90 ? -17.083 2.144 5.208 1.00 98.44 90 VAL A O 1
ATOM 666 N N . LEU A 1 91 ? -15.079 1.827 6.145 1.00 98.31 91 LEU A N 1
ATOM 667 C CA . LEU A 1 91 ? -14.824 0.580 5.416 1.00 98.31 91 LEU A CA 1
ATOM 668 C C . LEU A 1 91 ? -15.785 -0.541 5.844 1.00 98.31 91 LEU A C 1
ATOM 670 O O . LEU A 1 91 ? -16.259 -1.293 4.989 1.00 98.31 91 LEU A O 1
ATOM 674 N N . GLY A 1 92 ? -16.114 -0.628 7.135 1.00 98.00 92 GLY A N 1
ATOM 675 C CA . GLY A 1 92 ? -17.123 -1.552 7.657 1.00 98.00 92 GLY A CA 1
ATOM 676 C C . GLY A 1 92 ? -18.526 -1.265 7.114 1.00 98.00 92 GLY A C 1
ATOM 677 O O . GLY A 1 92 ? -19.214 -2.181 6.668 1.00 98.00 92 GLY A O 1
ATOM 678 N N . GLU A 1 93 ? -18.931 0.006 7.062 1.00 98.19 93 GLU A N 1
ATOM 679 C CA . GLU A 1 93 ? -20.200 0.454 6.468 1.00 98.19 93 GLU A CA 1
ATOM 680 C C . GLU A 1 93 ? -20.278 0.147 4.964 1.00 98.19 93 GLU A C 1
ATOM 682 O O . GLU A 1 93 ? -21.339 -0.213 4.452 1.00 98.19 93 GLU A O 1
ATOM 687 N N . MET A 1 94 ? -19.146 0.216 4.257 1.00 98.12 94 MET A N 1
ATOM 688 C CA . MET A 1 94 ? -19.024 -0.206 2.856 1.00 98.12 94 MET A CA 1
ATOM 689 C C . MET A 1 94 ? -19.029 -1.736 2.675 1.00 98.12 94 MET A C 1
ATOM 691 O O . MET A 1 94 ? -19.005 -2.218 1.542 1.00 98.12 94 MET A O 1
ATOM 695 N N . GLY A 1 95 ? -19.098 -2.507 3.766 1.00 98.06 95 GLY A N 1
ATOM 696 C CA . GLY A 1 95 ? -19.261 -3.960 3.776 1.00 98.06 95 GLY A CA 1
ATOM 697 C C . GLY A 1 95 ? -17.965 -4.762 3.881 1.00 98.06 95 GLY A C 1
ATOM 698 O O . GLY A 1 95 ? -17.994 -5.967 3.622 1.00 98.06 95 GLY A O 1
ATOM 699 N N . ALA A 1 96 ? -16.842 -4.134 4.235 1.00 98.50 96 ALA A N 1
ATOM 700 C CA . ALA A 1 96 ? -15.629 -4.863 4.588 1.00 98.50 96 ALA A CA 1
ATOM 701 C C . ALA A 1 96 ? -15.787 -5.569 5.949 1.00 98.50 96 ALA A C 1
ATOM 703 O O . ALA A 1 96 ? -16.426 -5.065 6.873 1.00 98.50 96 ALA A O 1
ATOM 704 N N . GLU A 1 97 ? -15.169 -6.735 6.097 1.00 98.44 97 GLU A N 1
ATOM 705 C CA . GLU A 1 97 ? -15.125 -7.493 7.345 1.00 98.44 97 GLU A CA 1
ATOM 706 C C . GLU A 1 97 ? -13.912 -7.062 8.180 1.00 98.44 97 GLU A C 1
ATOM 708 O O . GLU A 1 97 ? -12.769 -7.391 7.853 1.00 98.44 97 GLU A O 1
ATOM 713 N N . ILE A 1 98 ? -14.143 -6.341 9.279 1.00 98.19 98 ILE A N 1
ATOM 714 C CA . ILE A 1 98 ? -13.071 -5.904 10.184 1.00 98.19 98 ILE A CA 1
ATOM 715 C C . ILE A 1 98 ? -12.729 -7.029 11.169 1.00 98.19 98 ILE A C 1
ATOM 717 O O . ILE A 1 98 ? -13.571 -7.473 11.948 1.00 98.19 98 ILE A O 1
ATOM 721 N N . VAL A 1 99 ? -11.478 -7.489 11.152 1.00 98.12 99 VAL A N 1
ATOM 722 C CA . VAL A 1 99 ? -10.997 -8.635 11.933 1.00 98.12 99 VAL A CA 1
ATOM 723 C C . VAL A 1 99 ? -9.871 -8.187 12.854 1.00 98.12 99 VAL A C 1
ATOM 725 O O . VAL A 1 99 ? -8.823 -7.766 12.377 1.00 98.12 99 VAL A O 1
ATOM 728 N N . ARG A 1 100 ? -10.034 -8.324 14.174 1.00 96.62 100 ARG A N 1
ATOM 729 C CA . ARG A 1 100 ? -8.916 -8.077 15.099 1.00 96.62 100 ARG A CA 1
ATOM 730 C C . ARG A 1 100 ? -7.842 -9.149 14.944 1.00 96.62 100 ARG A C 1
ATOM 732 O O . ARG A 1 100 ? -8.162 -10.337 14.871 1.00 96.62 100 ARG A O 1
ATOM 739 N N . VAL A 1 101 ? -6.585 -8.727 14.921 1.00 97.88 101 VAL A N 1
ATOM 740 C CA . VAL A 1 101 ? -5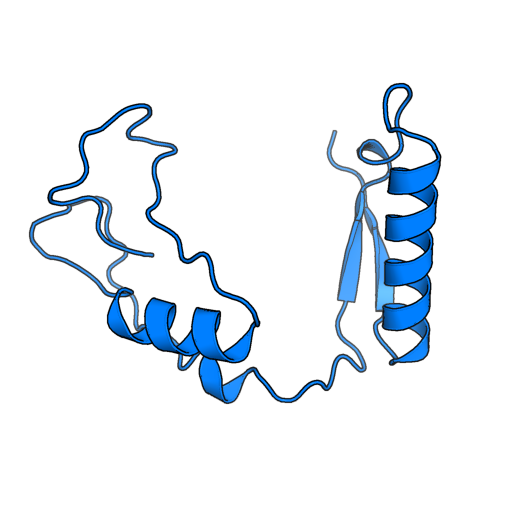.413 -9.607 14.842 1.00 97.88 101 VAL A CA 1
ATOM 741 C C . VAL A 1 101 ? -4.369 -9.177 15.872 1.00 97.88 101 VAL A C 1
ATOM 743 O O . VAL A 1 101 ? -4.459 -8.087 16.428 1.00 97.88 101 VAL A O 1
ATOM 746 N N . SER A 1 102 ? -3.392 -10.041 16.129 1.00 96.88 102 SER A N 1
ATOM 747 C CA . SER A 1 102 ? -2.244 -9.732 16.983 1.00 96.88 102 SER A CA 1
ATOM 748 C C . SER A 1 102 ? -0.958 -9.930 16.190 1.00 96.88 102 SER A C 1
ATOM 750 O O . SER A 1 102 ? -0.832 -10.901 15.435 1.00 96.88 102 SER A O 1
ATOM 752 N N . LEU A 1 103 ? -0.039 -8.982 16.343 1.00 95.94 103 LEU A N 1
ATOM 753 C CA . LEU A 1 103 ? 1.315 -8.989 15.799 1.00 95.94 103 LEU A CA 1
ATOM 754 C C . LEU A 1 103 ? 2.308 -8.891 16.978 1.00 95.94 103 LEU A C 1
ATOM 756 O O . LEU A 1 103 ? 2.753 -7.782 17.282 1.00 95.94 103 LEU A O 1
ATOM 760 N N . PRO A 1 104 ? 2.598 -10.014 17.670 1.00 90.44 104 PRO A N 1
ATOM 761 C CA . PRO A 1 104 ? 3.462 -10.036 18.853 1.00 90.44 104 PRO A CA 1
ATOM 762 C C . PRO A 1 104 ? 4.948 -9.826 18.538 1.00 90.44 104 PRO A C 1
ATOM 764 O O . PRO A 1 104 ? 5.380 -10.148 17.405 1.00 90.44 104 PRO A O 1
#

Radius of gyration: 17.53 Å; chains: 1; bounding box: 42×26×40 Å

Secondary structure (DSSP, 8-state):
-B--TT---SSTTT-------SSHHHHHHHHHHHBS--TT-TTS--SPPP-TTTTTT---TT-EEEEEGGGS-TTS-HHHHHHHHHHHHHHHHTT-EEEEE---

pLDDT: mean 96.97, std 1.58, range [90.44, 98.5]

Foldseek 3Di:
DFACVVPPDDPVVPDDDADDDPDPQVRLVVCLVRQDADPRGPPRDHDDDDNSNVVPPPQQAAAEDEDEPVVPDPPDDPVNVVVVVVVVVVSVVSHHHYHYDHDD